Protein AF-A0A7Y3ID08-F1 (afdb_monomer_lite)

Sequence (170 aa):
MSDDTRDATRNDPRSDTDGTADPTGIGRRDLLKALASVPVLGVFFAGWYQKKLTDDAKREAIMAELGLEGRAPAVIPNAVSRPPGDRVRVGIVGFGGEGESLGRCLGFAHPDWIEMEAENHRNNPANKSLEVFMGQEDLNVSIAAVCDLFDVRAERAVMAAANANGPGGA

Foldseek 3Di:
DDDDDDDDDDDDDDPDPDDDDDDDDCDPVNVVVVVVCVVVVVVVVVVVVVVVVVVVVVVVVVCVVVVPPVDDPPPPPCPQDVVHDAAAEDEEEDQDPVVQVVLLVQFFHAPVVLVVLVVVCVVPVPRCPNVVSQPDAQNSYAHDYYHYPDPVRRVSRVNSRPDCPTNNRD

Structure (mmCIF, N/CA/C/O backbone):
data_AF-A0A7Y3ID08-F1
#
_entry.id   AF-A0A7Y3ID08-F1
#
loop_
_atom_site.group_PDB
_atom_site.id
_atom_site.type_symbol
_atom_site.label_atom_id
_atom_site.label_alt_id
_atom_site.label_comp_id
_atom_site.label_asym_id
_atom_site.label_entity_id
_atom_site.label_seq_id
_atom_site.pdbx_PDB_ins_code
_atom_site.Cartn_x
_atom_site.Cartn_y
_atom_site.Cartn_z
_atom_site.occupancy
_atom_site.B_iso_or_equiv
_atom_site.auth_seq_id
_atom_site.auth_comp_id
_atom_site.auth_asym_id
_atom_site.auth_atom_id
_atom_site.pdbx_PDB_model_num
ATOM 1 N N . MET A 1 1 ? 14.321 74.270 52.584 1.00 37.94 1 MET A N 1
ATOM 2 C CA . MET A 1 1 ? 13.530 75.481 52.860 1.00 37.94 1 MET A CA 1
ATOM 3 C C . MET A 1 1 ? 12.590 75.641 51.680 1.00 37.94 1 MET A C 1
ATOM 5 O O . MET A 1 1 ? 13.097 76.007 50.630 1.00 37.94 1 MET A O 1
ATOM 9 N N . SER A 1 2 ? 11.309 75.293 51.885 1.00 40.06 2 SER A N 1
ATOM 10 C CA . SER A 1 2 ? 10.146 75.614 51.021 1.00 40.06 2 SER A CA 1
ATOM 11 C C . SER A 1 2 ? 10.166 74.971 49.620 1.00 40.06 2 SER A C 1
ATOM 13 O O . SER A 1 2 ? 11.232 74.712 49.085 1.00 40.06 2 SER A O 1
ATOM 15 N N . ASP A 1 3 ? 9.091 74.655 48.911 1.00 43.28 3 ASP A N 1
ATOM 16 C CA . ASP A 1 3 ? 7.627 74.774 49.005 1.00 43.28 3 ASP A CA 1
ATOM 17 C C . ASP A 1 3 ? 7.142 73.919 47.793 1.00 43.28 3 ASP A C 1
ATOM 19 O O . ASP A 1 3 ? 7.846 73.858 46.788 1.00 43.28 3 ASP A O 1
ATOM 23 N N . ASP A 1 4 ? 6.129 73.056 47.871 1.00 46.47 4 ASP A N 1
ATOM 24 C CA . ASP A 1 4 ? 4.706 73.339 47.614 1.00 46.47 4 ASP A CA 1
ATOM 25 C C . ASP A 1 4 ? 4.196 72.586 46.351 1.00 46.47 4 ASP A C 1
ATOM 27 O O . ASP A 1 4 ? 4.947 72.272 45.432 1.00 46.47 4 ASP A O 1
ATOM 31 N N . THR A 1 5 ? 2.892 72.290 46.381 1.00 48.16 5 THR A N 1
ATOM 32 C CA . THR A 1 5 ? 1.930 72.174 45.264 1.00 48.16 5 THR A CA 1
ATOM 33 C C . THR A 1 5 ? 1.940 71.022 44.216 1.00 48.16 5 THR A C 1
ATOM 35 O O . THR A 1 5 ? 2.636 71.052 43.213 1.00 48.16 5 THR A O 1
ATOM 38 N N . ARG A 1 6 ? 0.934 70.134 44.392 1.00 46.31 6 ARG A N 1
ATOM 39 C CA . ARG A 1 6 ? -0.202 69.772 43.484 1.00 46.31 6 ARG A CA 1
ATOM 40 C C . ARG A 1 6 ? -0.022 68.983 42.160 1.00 46.31 6 ARG A C 1
ATOM 42 O O . ARG A 1 6 ? 0.822 69.283 41.333 1.00 46.31 6 ARG A O 1
ATOM 49 N N . ASP A 1 7 ? -1.064 68.154 41.943 1.00 42.97 7 ASP A N 1
ATOM 50 C CA . ASP A 1 7 ? -1.706 67.730 40.673 1.00 42.97 7 ASP A CA 1
ATOM 51 C C . ASP A 1 7 ? -0.975 66.686 39.801 1.00 42.97 7 ASP A C 1
ATOM 53 O O . ASP A 1 7 ? 0.240 66.680 39.714 1.00 42.97 7 ASP A O 1
ATOM 57 N N . ALA A 1 8 ? -1.599 65.754 39.077 1.00 40.38 8 ALA A N 1
ATOM 58 C CA . ALA A 1 8 ? -2.988 65.353 38.891 1.00 40.38 8 ALA A CA 1
ATOM 59 C C . ALA A 1 8 ? -2.984 63.940 38.262 1.00 40.38 8 ALA A C 1
ATOM 61 O O . ALA A 1 8 ? -2.034 63.534 37.596 1.00 40.38 8 ALA A O 1
ATOM 62 N N . THR A 1 9 ? -4.088 63.225 38.448 1.00 53.22 9 THR A N 1
ATOM 63 C CA . THR A 1 9 ? -4.622 62.107 37.647 1.00 53.22 9 THR A CA 1
ATOM 64 C C . THR A 1 9 ? -3.921 61.705 36.337 1.00 53.22 9 THR A C 1
ATOM 66 O O . THR A 1 9 ? -3.933 62.452 35.360 1.00 53.22 9 THR A O 1
ATOM 69 N N . ARG A 1 10 ? -3.570 60.414 36.236 1.00 39.00 10 ARG A N 1
ATOM 70 C CA . ARG A 1 10 ? -3.779 59.629 35.007 1.00 39.00 10 ARG A CA 1
ATOM 71 C C . ARG A 1 10 ? -4.088 58.164 35.337 1.00 39.00 10 ARG A C 1
ATOM 73 O O . ARG A 1 10 ? -3.223 57.427 35.797 1.00 39.00 10 ARG A O 1
ATOM 80 N N . ASN A 1 11 ? -5.338 57.776 35.093 1.00 52.91 11 ASN A N 1
ATOM 81 C CA . ASN A 1 11 ? -5.760 56.387 34.927 1.00 52.91 11 ASN A CA 1
ATOM 82 C C . ASN A 1 11 ? -5.311 55.886 33.546 1.00 52.91 11 ASN A C 1
ATOM 84 O O . ASN A 1 11 ? -5.479 56.608 32.564 1.00 52.91 11 ASN A O 1
ATOM 88 N N . ASP A 1 12 ? -4.835 54.645 33.480 1.00 50.31 12 ASP A N 1
ATOM 89 C CA . ASP A 1 12 ? -5.033 53.737 32.342 1.00 50.31 12 ASP A CA 1
ATOM 90 C C . ASP A 1 12 ? -5.018 52.288 32.886 1.00 50.31 12 ASP A C 1
ATOM 92 O O . ASP A 1 12 ? -4.308 52.023 33.865 1.00 50.31 12 ASP A O 1
ATOM 96 N N . PRO A 1 13 ? -5.860 51.376 32.366 1.00 43.44 13 PRO A N 1
ATOM 97 C CA . PRO A 1 13 ? -6.322 50.194 33.063 1.00 43.44 13 PRO A CA 1
ATOM 98 C C . PRO A 1 13 ? -5.321 49.058 32.906 1.00 43.44 13 PRO A C 1
ATOM 100 O O . PRO A 1 13 ? -4.862 48.743 31.808 1.00 43.44 13 PRO A O 1
ATOM 103 N N . ARG A 1 14 ? -5.030 48.378 34.013 1.00 36.69 14 ARG A N 1
ATOM 104 C CA . ARG A 1 14 ? -4.428 47.054 33.928 1.00 36.69 14 ARG A CA 1
ATOM 105 C C . ARG A 1 14 ? -5.489 46.072 33.453 1.00 36.69 14 ARG A C 1
ATOM 107 O O . ARG A 1 14 ? -6.494 45.830 34.118 1.00 36.69 14 ARG A O 1
ATOM 114 N N . SER A 1 15 ? -5.251 45.567 32.251 1.00 47.03 15 SER A N 1
ATOM 115 C CA . SER A 1 15 ? -5.736 44.290 31.762 1.00 47.03 15 SER A CA 1
ATOM 116 C C . SER A 1 15 ? -5.198 43.183 32.667 1.00 47.03 15 SER A C 1
ATOM 118 O O . SER A 1 15 ? -4.125 42.644 32.407 1.00 47.03 15 SER A O 1
ATOM 120 N N . ASP A 1 16 ? -5.934 42.839 33.714 1.00 39.03 16 ASP A N 1
ATOM 121 C CA . ASP A 1 16 ? -5.605 41.671 34.525 1.00 39.03 16 ASP A CA 1
ATOM 122 C C . ASP A 1 16 ? -6.556 40.535 34.137 1.00 39.03 16 ASP A C 1
ATOM 124 O O . ASP A 1 16 ? -7.610 40.297 34.725 1.00 39.03 16 ASP A O 1
ATOM 128 N N . THR A 1 17 ? -6.173 39.844 33.061 1.00 47.22 17 THR A N 1
ATOM 129 C CA . THR A 1 17 ? -6.357 38.395 32.972 1.00 47.22 17 THR A CA 1
ATOM 130 C C . THR A 1 17 ? -5.701 37.774 34.199 1.00 47.22 17 THR A C 1
ATOM 132 O O . THR A 1 17 ? -4.477 37.802 34.302 1.00 47.22 17 THR A O 1
ATOM 135 N N . ASP A 1 18 ? -6.497 37.213 35.104 1.00 40.75 18 ASP A N 1
ATOM 136 C CA . ASP A 1 18 ? -5.980 36.414 36.210 1.00 40.75 18 ASP A CA 1
ATOM 137 C C . ASP A 1 18 ? -6.765 35.110 36.369 1.00 40.75 18 ASP A C 1
ATOM 139 O O . ASP A 1 18 ? -8.001 35.084 36.300 1.00 40.75 18 ASP A O 1
ATOM 143 N N . GLY A 1 19 ? -6.007 34.041 36.608 1.00 35.03 19 GLY A N 1
ATOM 144 C CA . GLY A 1 19 ? -6.505 32.856 37.287 1.00 35.03 19 GLY A CA 1
ATOM 145 C C . GLY A 1 19 ? -6.302 31.520 36.584 1.00 35.03 19 GLY A C 1
ATOM 146 O O . GLY A 1 19 ? -7.273 30.782 36.419 1.00 35.03 19 GLY A O 1
ATOM 147 N N . THR A 1 20 ? -5.062 31.160 36.238 1.00 43.47 20 THR A N 1
ATOM 148 C CA . THR A 1 20 ? -4.670 29.739 36.257 1.00 43.47 20 THR A CA 1
ATOM 149 C C . THR A 1 20 ? -4.676 29.261 37.713 1.00 43.47 20 THR A C 1
ATOM 151 O O . THR A 1 20 ? -4.264 29.983 38.614 1.00 43.47 20 THR A O 1
ATOM 154 N N . ALA A 1 21 ? -5.210 28.058 37.907 1.00 51.53 21 ALA A N 1
ATOM 155 C CA . ALA A 1 21 ? -5.600 27.432 39.164 1.00 51.53 21 ALA A CA 1
ATOM 156 C C . ALA A 1 21 ? -4.507 27.315 40.243 1.00 51.53 21 ALA A C 1
ATOM 158 O O . ALA A 1 21 ? -3.353 27.033 39.929 1.00 51.53 21 ALA A O 1
ATOM 159 N N . ASP A 1 22 ? -4.945 27.372 41.508 1.00 44.59 22 ASP A N 1
ATOM 160 C CA . ASP A 1 22 ? -4.244 26.804 42.666 1.00 44.59 22 ASP A CA 1
ATOM 161 C C . ASP A 1 22 ? -5.139 25.715 43.318 1.00 44.59 22 ASP A C 1
ATOM 163 O O . ASP A 1 22 ? -6.369 25.870 43.359 1.00 44.59 22 ASP A O 1
ATOM 167 N N . PRO A 1 23 ? -4.581 24.577 43.778 1.00 57.84 23 PRO A N 1
ATOM 168 C CA . PRO A 1 23 ? -5.318 23.373 44.127 1.00 57.84 23 PRO A CA 1
ATOM 169 C C . PRO A 1 23 ? -5.571 23.323 45.634 1.00 57.84 23 PRO A C 1
ATOM 171 O O . PRO A 1 23 ? -4.664 23.018 46.395 1.00 57.84 23 PRO A O 1
ATOM 174 N N . THR A 1 24 ? -6.793 23.618 46.078 1.00 59.62 24 THR A N 1
ATOM 175 C CA . THR A 1 24 ? -7.472 23.064 47.278 1.00 59.62 24 THR A CA 1
ATOM 176 C C . THR A 1 24 ? -8.599 24.005 47.704 1.00 59.62 24 THR A C 1
ATOM 178 O O . THR A 1 24 ? -8.403 24.993 48.399 1.00 59.62 24 THR A O 1
ATOM 181 N N . GLY A 1 25 ? -9.822 23.670 47.296 1.00 60.31 25 GLY A N 1
ATOM 182 C CA . GLY A 1 25 ? -11.034 24.360 47.733 1.00 60.31 25 GLY A CA 1
ATOM 183 C C . GLY A 1 25 ? -11.834 24.866 46.551 1.00 60.31 25 GLY A C 1
ATOM 184 O O . GLY A 1 25 ? -11.647 25.988 46.096 1.00 60.31 25 GLY A O 1
ATOM 185 N N . ILE A 1 26 ? -12.750 24.029 46.062 1.00 70.31 26 ILE A N 1
ATOM 186 C CA . ILE A 1 26 ? -13.741 24.435 45.064 1.00 70.31 26 ILE A CA 1
ATOM 187 C C . ILE A 1 26 ? -14.529 25.611 45.654 1.00 70.31 26 ILE A C 1
ATOM 189 O O . ILE A 1 26 ? -15.335 25.445 46.573 1.00 70.31 26 ILE A O 1
ATOM 193 N N . GLY A 1 27 ? -14.262 26.816 45.153 1.00 80.75 27 GLY A N 1
ATOM 194 C CA . GLY A 1 27 ? -14.931 28.026 45.599 1.00 80.75 27 GLY A CA 1
ATOM 195 C C . GLY A 1 27 ? -16.387 28.042 45.139 1.00 80.75 27 GLY A C 1
ATOM 196 O O . GLY A 1 27 ? -16.720 27.579 44.048 1.00 80.75 27 GLY A O 1
ATOM 197 N N . ARG A 1 28 ? -17.278 28.653 45.932 1.00 84.69 28 ARG A N 1
ATOM 198 C CA . ARG A 1 28 ? -18.698 28.838 45.555 1.00 84.69 28 ARG A CA 1
ATOM 199 C C . ARG A 1 28 ? -18.851 29.509 44.182 1.00 84.69 28 ARG A C 1
ATOM 201 O O . ARG A 1 28 ? -19.777 29.197 43.444 1.00 84.69 28 ARG A O 1
ATOM 208 N N . ARG A 1 29 ? -17.927 30.408 43.823 1.00 85.69 29 ARG A N 1
ATOM 209 C CA . ARG A 1 29 ? -17.883 31.086 42.518 1.00 85.69 29 ARG A CA 1
ATOM 210 C C . ARG A 1 29 ? -17.538 30.133 41.370 1.00 85.69 29 ARG A C 1
ATOM 212 O O . ARG A 1 29 ? -18.109 30.280 40.295 1.00 85.69 29 ARG A O 1
ATOM 219 N N . ASP A 1 30 ? -16.660 29.162 41.591 1.00 82.19 30 ASP A N 1
ATOM 220 C CA .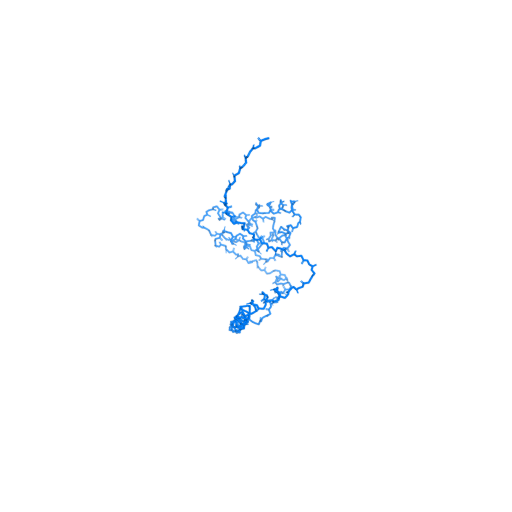 ASP A 1 30 ? -16.288 28.187 40.562 1.00 82.19 30 ASP A CA 1
ATOM 221 C C . ASP A 1 30 ? -17.390 27.146 40.367 1.00 82.19 30 ASP A C 1
ATOM 223 O O . ASP A 1 30 ? -17.687 26.781 39.233 1.00 82.19 30 ASP A O 1
ATOM 227 N N . LEU A 1 31 ? -18.101 26.781 41.442 1.00 85.31 31 LEU A N 1
ATOM 228 C CA . LEU A 1 31 ? -19.330 25.991 41.343 1.00 85.31 31 LEU A CA 1
ATOM 229 C C . LEU A 1 31 ? -20.415 26.725 40.537 1.00 85.31 31 LEU A C 1
ATOM 231 O O . LEU A 1 31 ? -21.087 26.108 39.717 1.00 85.31 31 LEU A O 1
ATOM 235 N N . LEU A 1 32 ? -20.568 28.041 40.723 1.00 84.06 32 LEU A N 1
ATOM 236 C CA . LEU A 1 32 ? -21.520 28.845 39.947 1.00 84.06 32 LEU A CA 1
ATOM 237 C C . LEU A 1 32 ? -21.118 28.964 38.469 1.00 84.06 32 LEU A C 1
ATOM 239 O O . LEU A 1 32 ? -21.983 28.859 37.602 1.00 84.06 32 LEU A O 1
ATOM 243 N N . LYS A 1 33 ? -19.823 29.129 38.165 1.00 84.81 33 LYS A N 1
ATOM 244 C CA . LYS A 1 33 ? -19.314 29.114 36.781 1.00 84.81 33 LYS A CA 1
ATOM 245 C C . LYS A 1 33 ? -19.541 27.756 36.110 1.00 84.81 33 LYS A C 1
ATOM 247 O O . LYS A 1 33 ? -19.952 27.716 34.955 1.00 84.81 33 LYS A O 1
ATOM 252 N N . ALA A 1 34 ? -19.318 26.661 36.837 1.00 85.88 34 ALA A N 1
ATOM 253 C CA . ALA A 1 34 ? -19.580 25.313 36.347 1.00 85.88 34 ALA A CA 1
ATOM 254 C C . ALA A 1 34 ? -21.081 25.075 36.124 1.00 85.88 34 ALA A C 1
ATOM 256 O O . ALA A 1 34 ? -21.472 24.568 35.081 1.00 85.88 34 ALA A O 1
ATOM 257 N N . LEU A 1 35 ? -21.943 25.498 37.053 1.00 88.81 35 LEU A N 1
ATOM 258 C CA . LEU A 1 35 ? -23.391 25.344 36.909 1.00 88.81 35 LEU A CA 1
ATOM 259 C C . LEU A 1 35 ? -23.946 26.166 35.735 1.00 88.81 35 LEU A C 1
ATOM 261 O O . LEU A 1 35 ? -24.866 25.718 35.056 1.00 88.81 35 LEU A O 1
ATOM 265 N N . ALA A 1 36 ? -23.359 27.333 35.452 1.00 89.19 36 ALA A N 1
ATOM 266 C CA . ALA A 1 36 ? -23.741 28.165 34.314 1.00 89.19 36 ALA A CA 1
ATOM 267 C C . ALA A 1 36 ? -23.454 27.507 32.949 1.00 89.19 36 ALA A C 1
ATOM 269 O O . ALA A 1 36 ? -24.146 27.812 31.979 1.00 89.19 36 ALA A O 1
ATOM 270 N N . SER A 1 37 ? -22.481 26.590 32.853 1.00 88.75 37 SER A N 1
ATOM 271 C CA . SER A 1 37 ? -22.170 25.870 31.606 1.00 88.75 37 SER A CA 1
ATOM 272 C C . SER A 1 37 ? -22.950 24.558 31.429 1.00 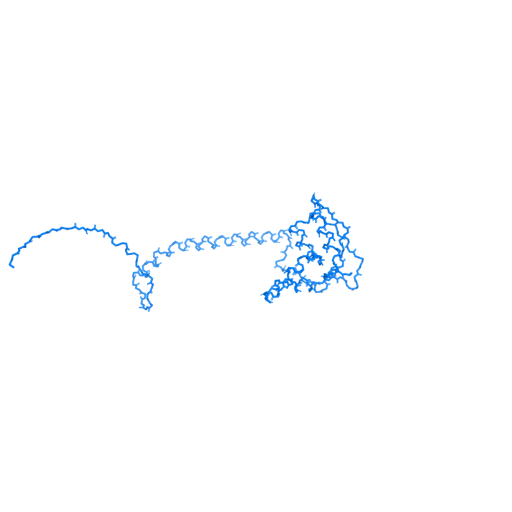88.75 37 SER A C 1
ATOM 274 O O . SER A 1 37 ? -23.025 24.045 30.309 1.00 88.75 37 SER A O 1
ATOM 276 N N . VAL A 1 38 ? -23.593 24.043 32.489 1.00 93.44 38 VAL A N 1
ATOM 277 C CA . VAL A 1 38 ? -24.387 22.796 32.460 1.00 93.44 38 VAL A CA 1
ATOM 278 C C . VAL A 1 38 ? -25.484 22.802 31.386 1.00 93.44 38 VAL A C 1
ATOM 280 O O . VAL A 1 38 ? -25.581 21.807 30.668 1.00 93.44 38 VAL A O 1
ATOM 283 N N . PRO A 1 39 ? -26.287 23.870 31.192 1.00 90.44 39 PRO A N 1
ATOM 284 C CA . PRO A 1 39 ? -27.342 23.855 30.178 1.00 90.44 39 PRO A CA 1
ATOM 285 C C . PRO A 1 39 ? -26.798 23.713 28.752 1.00 90.44 39 PRO A C 1
ATOM 287 O O . PRO A 1 39 ? -27.350 22.964 27.949 1.00 90.44 39 PRO A O 1
ATOM 290 N N . VAL A 1 40 ? -25.685 24.389 28.448 1.00 91.75 40 VAL A N 1
ATOM 291 C CA . VAL A 1 40 ? -25.053 24.354 27.120 1.00 91.75 40 VAL A CA 1
ATOM 292 C C . VAL A 1 40 ? -24.487 22.964 26.835 1.00 91.75 40 VAL A C 1
ATOM 294 O O . VAL A 1 40 ? -24.747 22.395 25.774 1.00 91.75 40 VAL A O 1
ATOM 297 N N . LEU A 1 41 ? -23.773 22.381 27.803 1.00 91.56 41 LEU A N 1
ATOM 298 C CA . LEU A 1 41 ? -23.271 21.011 27.692 1.00 91.56 41 LEU A CA 1
ATOM 299 C C . LEU A 1 41 ? -24.417 19.999 27.589 1.00 91.56 41 LEU A C 1
ATOM 301 O O . LEU A 1 41 ? -24.329 19.068 26.796 1.00 91.56 41 LEU A O 1
ATOM 305 N N . GLY A 1 42 ? -25.512 20.197 28.322 1.00 92.25 42 GLY A N 1
ATOM 306 C CA . GLY A 1 42 ? -26.695 19.340 28.254 1.00 92.25 42 GLY A CA 1
ATOM 307 C C . GLY A 1 42 ? -27.308 19.288 26.854 1.00 92.25 42 GLY A C 1
ATOM 308 O O . GLY A 1 42 ? -27.541 18.199 26.330 1.00 92.25 42 GLY A O 1
ATOM 309 N N . VAL A 1 43 ? -27.504 20.445 26.212 1.00 94.38 43 VAL A N 1
ATOM 310 C CA . VAL A 1 43 ? -28.003 20.512 24.825 1.00 94.38 43 VAL A CA 1
ATOM 311 C C . VAL A 1 43 ? -27.024 19.847 23.856 1.00 94.38 43 VAL A C 1
ATOM 313 O O . VAL A 1 43 ? -27.444 19.081 22.988 1.00 94.38 43 VAL A O 1
ATOM 316 N N . PHE A 1 44 ? -25.720 20.081 24.027 1.00 94.69 44 PHE A N 1
ATOM 317 C CA . PHE A 1 44 ? -24.689 19.445 23.208 1.00 94.69 44 PHE A CA 1
ATOM 318 C C . PHE A 1 44 ? -24.713 17.914 23.329 1.00 94.69 44 PHE A C 1
ATOM 320 O O . PHE A 1 44 ? -24.770 17.221 22.314 1.00 94.69 44 PHE A O 1
ATOM 327 N N . PHE A 1 45 ? -24.723 17.375 24.552 1.00 94.19 45 PHE A N 1
ATOM 328 C CA . PHE A 1 45 ? -24.754 15.929 24.782 1.00 94.19 45 PHE A CA 1
ATOM 329 C C . PHE A 1 45 ? -26.058 15.294 24.298 1.00 94.19 45 PHE A C 1
ATOM 331 O O . PHE A 1 45 ? -26.017 14.198 23.740 1.00 94.19 45 PHE A O 1
ATOM 338 N N . ALA A 1 46 ? -27.197 15.977 24.439 1.00 94.44 46 ALA A N 1
ATOM 339 C CA . ALA A 1 46 ? -28.467 15.509 23.892 1.00 94.44 46 ALA A CA 1
ATOM 340 C C . ALA A 1 46 ? -28.419 15.414 22.357 1.00 94.44 46 ALA A C 1
ATOM 342 O O . ALA A 1 46 ? -28.787 14.381 21.795 1.00 94.44 46 ALA A O 1
ATOM 343 N N . GLY A 1 47 ? -27.905 16.448 21.681 1.00 92.44 47 GLY A N 1
ATOM 344 C CA . GLY A 1 47 ? -27.737 16.451 20.226 1.00 92.44 47 GLY A CA 1
ATOM 345 C C . GLY A 1 47 ? -26.741 15.394 19.744 1.00 92.44 47 GLY A C 1
ATOM 346 O O . GLY A 1 47 ? -27.020 14.670 18.789 1.00 92.44 47 GLY A O 1
ATOM 347 N N . TRP A 1 48 ? -25.609 15.244 20.436 1.00 95.44 48 TRP A N 1
ATOM 348 C CA . TRP A 1 48 ? -24.628 14.196 20.152 1.00 95.44 48 TRP A CA 1
ATOM 349 C C . TRP A 1 48 ? -25.230 12.796 20.312 1.00 95.44 48 TRP A C 1
ATOM 351 O O . TRP A 1 48 ? -25.027 11.941 19.452 1.00 95.44 48 TRP A O 1
ATOM 361 N N . TYR A 1 49 ? -26.015 12.570 21.367 1.00 94.44 49 TYR A N 1
ATOM 362 C CA . TYR A 1 49 ? -26.653 11.281 21.619 1.00 94.44 49 TYR A CA 1
ATOM 363 C C . TYR A 1 49 ? -27.711 10.948 20.562 1.00 94.44 49 TYR A C 1
ATOM 365 O O . TYR A 1 49 ? -27.705 9.846 20.017 1.00 94.44 49 TYR A O 1
ATOM 373 N N . GLN A 1 50 ? -28.565 11.911 20.198 1.00 92.50 50 GLN A N 1
ATOM 374 C CA . GLN A 1 50 ? -29.525 11.735 19.104 1.00 92.50 50 GLN A CA 1
ATOM 375 C C . GLN A 1 50 ? -28.820 11.454 17.775 1.00 92.50 50 GLN A C 1
ATOM 377 O O . GLN A 1 50 ? -29.211 10.533 17.059 1.00 92.50 50 GLN A O 1
ATOM 382 N N . LYS A 1 51 ? -27.742 12.189 17.468 1.00 91.00 51 LYS A N 1
ATOM 383 C CA . LYS A 1 51 ? -26.947 11.961 16.259 1.00 91.00 51 LYS A CA 1
ATOM 384 C C . LYS A 1 51 ? -26.333 10.564 16.241 1.00 91.00 51 LYS A C 1
ATOM 386 O O . LYS A 1 51 ? -26.459 9.872 15.233 1.00 91.00 51 LYS A O 1
ATOM 391 N N . LYS A 1 52 ? -25.749 10.127 17.360 1.00 91.62 52 LYS A N 1
ATOM 392 C CA . LYS A 1 52 ? -25.185 8.783 17.501 1.00 91.62 52 LYS A CA 1
ATOM 393 C C . LYS A 1 52 ? -26.233 7.707 17.209 1.00 91.62 52 LYS A C 1
ATOM 395 O O . LYS A 1 52 ? -25.984 6.851 16.372 1.00 91.62 52 LYS A O 1
ATOM 400 N N . LEU A 1 53 ? -27.422 7.804 17.810 1.00 90.69 53 LEU A N 1
ATOM 401 C CA . LEU A 1 53 ? -28.510 6.852 17.560 1.00 90.69 53 LEU A CA 1
ATOM 402 C C . LEU A 1 53 ? -28.941 6.827 16.085 1.00 90.69 53 LEU A C 1
ATOM 404 O O . LEU A 1 53 ? -29.157 5.754 15.529 1.00 90.69 53 LEU A O 1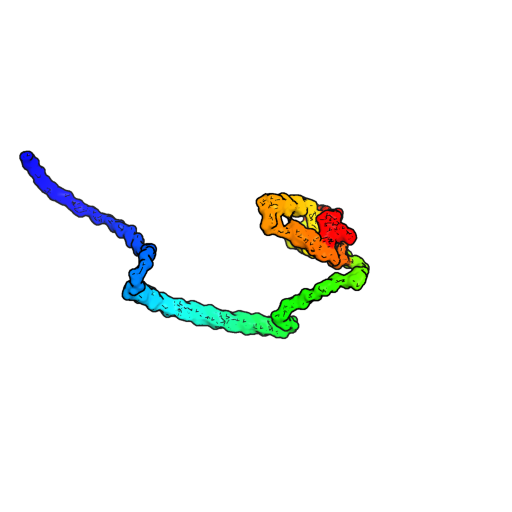
ATOM 408 N N . THR A 1 54 ? -29.044 7.989 15.430 1.00 89.00 54 THR A N 1
ATOM 409 C CA . THR A 1 54 ? -29.413 8.041 14.004 1.00 89.00 54 THR A CA 1
ATOM 410 C C . THR A 1 54 ? -28.330 7.497 13.079 1.00 89.00 54 THR A C 1
ATOM 412 O O . THR A 1 54 ? -28.652 6.878 12.066 1.00 89.00 54 THR A O 1
ATOM 415 N N . ASP A 1 55 ? -27.059 7.738 13.397 1.00 87.25 55 ASP A N 1
ATOM 416 C CA . ASP A 1 55 ? -25.935 7.265 12.592 1.00 87.25 55 ASP A CA 1
ATOM 417 C C . ASP A 1 55 ? -25.750 5.747 12.770 1.00 87.25 55 ASP A C 1
ATOM 419 O O . ASP A 1 55 ? -25.531 5.049 11.779 1.00 87.25 55 ASP A O 1
ATOM 423 N N . ASP A 1 56 ? -25.945 5.222 13.986 1.00 85.31 56 ASP A N 1
ATOM 424 C CA . ASP A 1 56 ? -25.938 3.781 14.272 1.00 85.31 56 ASP A CA 1
ATOM 425 C C . ASP A 1 56 ? -27.086 3.065 13.535 1.00 85.31 56 ASP A C 1
ATOM 427 O O . ASP A 1 56 ? -26.846 2.066 12.859 1.00 85.31 56 ASP A O 1
ATOM 431 N N . ALA A 1 57 ? -28.304 3.622 13.555 1.00 85.81 57 ALA A N 1
ATOM 432 C CA . ALA A 1 57 ? -29.449 3.057 12.833 1.00 85.81 57 ALA A CA 1
ATOM 433 C C . ALA A 1 57 ? -29.252 3.052 11.305 1.00 85.81 57 ALA A C 1
ATOM 435 O O . ALA A 1 57 ? -29.594 2.083 10.629 1.00 85.81 57 ALA A O 1
ATOM 436 N N . LYS A 1 58 ? -28.670 4.120 10.737 1.00 86.38 58 LYS A N 1
ATOM 437 C CA . LYS A 1 58 ? -28.321 4.168 9.305 1.00 86.38 58 LYS A CA 1
ATOM 438 C C . LYS A 1 58 ? -27.258 3.140 8.955 1.00 86.38 58 LYS A C 1
ATOM 440 O O . LYS A 1 58 ? -27.372 2.475 7.932 1.00 86.38 58 LYS A O 1
ATOM 445 N N . ARG A 1 59 ? -26.226 3.018 9.791 1.00 80.69 59 ARG A N 1
ATOM 446 C CA . ARG A 1 59 ? -25.170 2.028 9.601 1.00 80.69 59 ARG A CA 1
ATOM 447 C C . ARG A 1 59 ? -25.754 0.621 9.623 1.00 80.69 59 ARG A C 1
ATOM 449 O O . ARG A 1 59 ? -25.437 -0.153 8.735 1.00 80.69 59 ARG A O 1
ATOM 456 N N . GLU A 1 60 ? -26.624 0.306 10.576 1.00 83.25 60 GLU A N 1
ATOM 457 C CA . GLU A 1 60 ? -27.290 -0.996 10.657 1.00 83.25 60 GLU A CA 1
ATOM 458 C C . GLU A 1 60 ? -28.156 -1.280 9.423 1.00 83.25 60 GLU A C 1
ATOM 460 O O . GLU A 1 60 ? -28.034 -2.352 8.838 1.00 83.25 60 GLU A O 1
ATOM 465 N N . ALA A 1 61 ? -28.948 -0.305 8.965 1.00 82.19 61 ALA A N 1
ATOM 466 C CA . ALA A 1 61 ? -29.749 -0.440 7.748 1.00 82.19 61 ALA A CA 1
ATOM 467 C C . ALA A 1 61 ? -28.883 -0.690 6.500 1.00 82.19 61 ALA A C 1
ATOM 469 O O . ALA A 1 61 ? -29.181 -1.592 5.723 1.00 82.19 61 ALA A O 1
ATOM 470 N N . ILE A 1 62 ? -27.781 0.054 6.342 1.00 81.94 62 ILE A N 1
ATOM 471 C CA . ILE A 1 62 ? -26.824 -0.136 5.240 1.00 81.94 62 ILE A CA 1
ATOM 472 C C . ILE A 1 62 ? -26.164 -1.519 5.329 1.00 81.94 62 ILE A C 1
ATOM 474 O O . ILE A 1 62 ? -26.036 -2.206 4.323 1.00 81.94 62 ILE A O 1
ATOM 478 N N . MET A 1 63 ? -25.756 -1.953 6.523 1.00 78.19 63 MET A N 1
ATOM 479 C CA . MET A 1 63 ? -25.140 -3.271 6.718 1.00 78.19 63 MET A CA 1
ATOM 480 C C . MET A 1 63 ? -26.131 -4.406 6.420 1.00 78.19 63 MET A C 1
ATOM 482 O O . MET A 1 63 ? -25.748 -5.396 5.798 1.00 78.19 63 MET A O 1
ATOM 486 N N . ALA A 1 64 ? -27.403 -4.241 6.799 1.00 79.19 64 ALA A N 1
ATOM 487 C CA . ALA A 1 64 ? -28.475 -5.186 6.501 1.00 79.19 64 ALA A CA 1
ATOM 488 C C . ALA A 1 64 ? -28.789 -5.255 4.997 1.00 79.19 64 ALA A C 1
ATOM 490 O O . ALA A 1 64 ? -28.964 -6.347 4.463 1.00 79.19 64 ALA A O 1
ATOM 491 N N . GLU A 1 65 ? -28.813 -4.113 4.302 1.00 76.44 65 GLU A N 1
ATOM 492 C CA . GLU A 1 65 ? -29.031 -4.048 2.851 1.00 76.44 65 GLU A CA 1
ATOM 493 C C . GLU A 1 65 ? -27.861 -4.653 2.063 1.00 76.44 65 GLU A C 1
ATOM 495 O O . GLU A 1 65 ? -28.069 -5.379 1.094 1.00 76.44 65 GLU A O 1
ATOM 500 N N . LEU A 1 66 ? -26.626 -4.417 2.512 1.00 74.25 66 LEU A N 1
ATOM 501 C CA . LEU A 1 66 ? -25.421 -4.985 1.905 1.00 74.25 66 LEU A CA 1
ATOM 502 C C . LEU A 1 66 ? -25.210 -6.470 2.253 1.00 74.25 66 LEU A C 1
ATOM 504 O O . LEU A 1 66 ? -24.251 -7.070 1.768 1.00 74.25 66 LEU A O 1
ATOM 508 N N . GLY A 1 67 ? -26.063 -7.066 3.097 1.00 67.31 67 GLY A N 1
ATOM 509 C CA . GLY A 1 67 ? -25.909 -8.448 3.566 1.00 67.31 67 GLY A CA 1
ATOM 510 C C . GLY A 1 67 ? -24.600 -8.686 4.326 1.00 67.31 67 GLY A C 1
ATOM 511 O O . GLY A 1 67 ? -24.141 -9.822 4.442 1.00 67.31 67 GLY A O 1
ATOM 512 N N . LEU A 1 68 ? -23.974 -7.615 4.818 1.00 66.81 68 LEU A N 1
ATOM 513 C CA . LEU A 1 68 ? -22.745 -7.680 5.585 1.00 66.81 68 LEU A CA 1
ATOM 514 C C . LEU A 1 68 ? -23.137 -7.956 7.031 1.00 66.81 68 LEU A C 1
ATOM 516 O O . LEU A 1 68 ? -23.478 -7.048 7.790 1.00 66.81 68 LEU A O 1
ATOM 520 N N . GLU A 1 69 ? -23.075 -9.222 7.438 1.00 61.31 69 GLU A N 1
ATOM 521 C CA . GLU A 1 69 ? -22.988 -9.536 8.861 1.00 61.31 69 GLU A CA 1
ATOM 522 C C . GLU A 1 69 ? -21.806 -8.726 9.409 1.00 61.31 69 GLU A C 1
ATOM 524 O O . GLU A 1 69 ? -20.726 -8.763 8.824 1.00 61.31 69 GLU A O 1
ATOM 529 N N . GLY A 1 70 ? -21.992 -7.952 10.486 1.00 56.81 70 GLY A N 1
ATOM 530 C CA . GLY A 1 70 ? -20.983 -7.052 11.081 1.00 56.81 70 GLY A CA 1
ATOM 531 C C . GLY A 1 70 ? -19.724 -7.743 11.631 1.00 56.81 70 GLY A C 1
ATOM 532 O O . GLY A 1 70 ? -19.067 -7.242 12.542 1.00 56.81 70 GLY A O 1
ATOM 533 N N . ARG A 1 71 ? -19.406 -8.920 11.105 1.00 56.53 71 ARG A N 1
ATOM 534 C CA . ARG A 1 71 ? -18.214 -9.707 11.308 1.00 56.53 71 ARG A CA 1
ATOM 535 C C . ARG A 1 71 ? -17.132 -9.184 10.368 1.00 56.53 71 ARG A C 1
ATOM 537 O O . ARG A 1 71 ? -17.336 -9.077 9.161 1.00 56.53 71 ARG A O 1
ATOM 544 N N . ALA A 1 72 ? -15.966 -8.867 10.928 1.00 58.19 72 ALA A N 1
ATOM 545 C CA . ALA A 1 72 ? -14.771 -8.672 10.117 1.00 58.19 72 ALA A CA 1
ATOM 546 C C . ALA A 1 72 ? -14.610 -9.883 9.177 1.00 58.19 72 ALA A C 1
ATOM 548 O O . ALA A 1 72 ? -14.902 -11.003 9.623 1.00 58.19 72 ALA A O 1
ATOM 549 N N . PRO A 1 73 ? -14.180 -9.685 7.913 1.00 59.19 73 PRO A N 1
ATOM 550 C CA . PRO A 1 73 ? -13.948 -10.788 6.991 1.00 59.19 73 PRO A CA 1
ATOM 551 C C . PRO A 1 73 ? -13.149 -11.863 7.713 1.00 59.19 73 PRO A C 1
ATOM 553 O O . PRO A 1 73 ? -12.163 -11.547 8.385 1.00 59.19 73 PRO A O 1
ATOM 556 N N . ALA A 1 74 ? -13.608 -13.113 7.643 1.00 59.97 74 ALA A N 1
ATOM 557 C CA . ALA A 1 74 ? -12.847 -14.209 8.210 1.00 59.97 74 ALA A CA 1
ATOM 558 C C . ALA A 1 74 ? -11.476 -14.184 7.532 1.00 59.97 74 ALA A C 1
ATOM 560 O O . ALA A 1 74 ? -11.372 -14.426 6.332 1.00 59.97 74 ALA A O 1
ATOM 561 N N . VAL A 1 75 ? -10.435 -13.827 8.287 1.00 56.78 75 VAL A N 1
ATOM 562 C CA . VAL A 1 75 ? -9.061 -14.026 7.843 1.00 56.78 75 VAL A CA 1
ATOM 563 C C . VAL A 1 75 ? -8.946 -15.529 7.694 1.00 56.78 75 VAL A C 1
ATOM 565 O O . VAL A 1 75 ? -9.002 -16.245 8.690 1.00 56.78 75 VAL A O 1
ATOM 568 N N . ILE A 1 76 ? -8.914 -16.009 6.455 1.00 59.72 76 ILE A N 1
ATOM 569 C CA . ILE A 1 76 ? -8.670 -17.413 6.164 1.00 59.72 76 ILE A CA 1
ATOM 570 C C . ILE A 1 76 ? -7.153 -17.560 6.271 1.00 59.72 76 ILE A C 1
ATOM 572 O O . ILE A 1 76 ? -6.456 -17.120 5.352 1.00 59.72 76 ILE A O 1
ATOM 576 N N . PRO A 1 77 ? -6.600 -18.106 7.374 1.00 52.44 77 PRO A N 1
ATOM 577 C CA . PRO A 1 77 ? -5.197 -18.479 7.372 1.00 52.44 77 PRO A CA 1
ATOM 578 C C . PRO A 1 77 ? -5.034 -19.487 6.231 1.00 52.44 77 PRO A C 1
ATOM 580 O O . PRO A 1 77 ? -5.713 -20.517 6.230 1.00 52.44 77 PRO A O 1
ATOM 583 N N . ASN A 1 78 ? -4.179 -19.176 5.253 1.00 58.22 78 ASN A N 1
ATOM 584 C CA . ASN A 1 78 ? -4.019 -19.895 3.977 1.00 58.22 78 ASN A CA 1
ATOM 585 C C . ASN A 1 78 ? -5.093 -19.610 2.900 1.00 58.22 78 ASN A C 1
ATOM 587 O O . ASN A 1 78 ? -5.550 -20.528 2.221 1.00 58.22 78 ASN A O 1
ATOM 591 N N . ALA A 1 79 ? -5.492 -18.347 2.704 1.00 57.28 79 ALA A N 1
ATOM 592 C CA . ALA A 1 79 ? -6.312 -17.949 1.548 1.00 57.28 79 ALA A CA 1
ATOM 593 C C . ALA A 1 79 ? -5.637 -18.271 0.196 1.00 57.28 79 ALA A C 1
ATOM 595 O O . ALA A 1 79 ? -6.316 -18.498 -0.807 1.00 57.28 79 ALA A O 1
ATOM 596 N N . VAL A 1 80 ? -4.302 -18.330 0.172 1.00 62.03 80 VAL A N 1
ATOM 597 C CA . VAL A 1 80 ? -3.539 -18.804 -0.983 1.00 62.03 80 VAL A CA 1
ATOM 598 C C . VAL A 1 80 ? -3.592 -20.332 -1.009 1.00 62.03 80 VAL A C 1
ATOM 600 O O . VAL A 1 80 ? -3.094 -21.009 -0.107 1.00 62.03 80 VAL A O 1
ATOM 603 N N . SER A 1 81 ? -4.229 -20.877 -2.046 1.00 56.38 81 SER A N 1
ATOM 604 C CA . SER A 1 81 ? -4.361 -22.323 -2.249 1.00 56.38 81 SER A CA 1
ATOM 605 C C . SER A 1 81 ? -2.984 -22.997 -2.240 1.00 56.38 81 SER A C 1
ATOM 607 O O . SER A 1 81 ? -2.071 -22.552 -2.932 1.00 56.38 81 SER A O 1
ATOM 609 N N . ARG A 1 82 ? -2.826 -24.071 -1.455 1.00 62.81 82 ARG A N 1
ATOM 610 C CA . ARG A 1 82 ? -1.629 -24.928 -1.457 1.00 62.81 82 ARG A CA 1
ATOM 611 C C . ARG A 1 82 ? -2.028 -26.344 -1.900 1.00 62.81 82 ARG A C 1
ATOM 613 O O . ARG A 1 82 ? -2.803 -26.977 -1.183 1.00 62.81 82 ARG A O 1
ATOM 620 N N . PRO A 1 83 ? -1.508 -26.864 -3.028 1.00 63.53 83 PRO A N 1
ATOM 621 C CA . PRO A 1 83 ? -0.511 -26.249 -3.908 1.00 63.53 83 PRO A CA 1
ATOM 622 C C . PRO A 1 83 ? -1.075 -25.047 -4.696 1.00 63.53 83 PRO A C 1
ATOM 624 O O . PRO A 1 83 ? -2.269 -25.044 -5.005 1.00 63.53 83 PRO A O 1
ATOM 627 N N . PRO A 1 84 ? -0.240 -24.038 -5.016 1.00 69.44 84 PRO A N 1
ATOM 628 C CA . PRO A 1 84 ? -0.648 -22.930 -5.873 1.00 69.44 84 PRO A CA 1
ATOM 629 C C . PRO A 1 84 ? -1.118 -23.458 -7.231 1.00 69.44 84 PRO A C 1
ATOM 631 O O . PRO A 1 84 ? -0.465 -24.319 -7.823 1.00 69.44 84 PRO A O 1
ATOM 634 N N . GLY A 1 85 ? -2.265 -22.969 -7.705 1.00 74.94 85 GLY A N 1
ATOM 635 C CA . GLY A 1 85 ? -2.707 -23.189 -9.083 1.00 74.94 85 GLY A CA 1
ATOM 636 C C . GLY A 1 85 ? -1.916 -22.327 -10.071 1.00 74.94 85 GLY A C 1
ATOM 637 O O . GLY A 1 85 ? -0.874 -21.763 -9.736 1.00 74.94 85 GLY A O 1
ATOM 638 N N . ASP A 1 86 ? -2.437 -22.168 -11.285 1.00 84.19 86 ASP A N 1
ATOM 639 C CA . ASP A 1 86 ? -1.82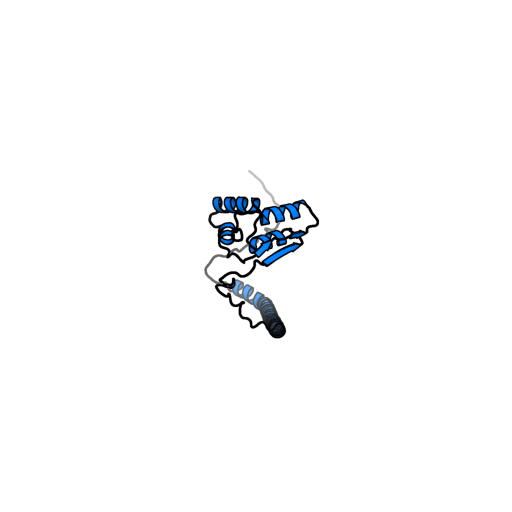9 -21.290 -12.290 1.00 84.19 86 ASP A CA 1
ATOM 640 C C . ASP A 1 86 ? -1.703 -19.843 -11.782 1.00 84.19 86 ASP A C 1
ATOM 642 O O . ASP A 1 86 ? -2.604 -19.323 -11.115 1.00 84.19 86 ASP A O 1
ATOM 646 N N . ARG A 1 87 ? -0.588 -19.176 -12.118 1.00 85.81 87 ARG A N 1
ATOM 647 C CA . ARG A 1 87 ? -0.355 -17.781 -11.717 1.00 85.81 87 ARG A CA 1
ATOM 648 C C . ARG A 1 87 ? -1.409 -16.850 -12.293 1.00 85.81 87 ARG A C 1
ATOM 650 O O . ARG A 1 87 ? -1.673 -16.847 -13.500 1.00 85.81 87 ARG A O 1
ATOM 657 N N . VAL A 1 88 ? -1.925 -15.965 -11.449 1.00 89.38 88 VAL A N 1
ATOM 658 C CA . VAL A 1 88 ? -2.831 -14.903 -11.882 1.00 89.38 88 VAL A CA 1
ATOM 659 C C . VAL A 1 88 ? -2.014 -13.786 -12.528 1.00 89.38 88 VAL A C 1
ATOM 661 O O . VAL A 1 88 ? -1.127 -13.197 -11.915 1.00 89.38 88 VAL A O 1
ATOM 664 N N . ARG A 1 89 ? -2.311 -13.489 -13.793 1.00 92.50 89 ARG A N 1
ATOM 665 C CA . ARG A 1 89 ? -1.676 -12.403 -14.550 1.00 92.50 89 ARG A CA 1
ATOM 666 C C . ARG A 1 89 ? -2.506 -11.135 -14.411 1.00 92.50 89 ARG A C 1
ATOM 668 O O . ARG A 1 89 ? -3.643 -11.093 -14.874 1.00 92.50 89 ARG A O 1
ATOM 675 N N . VAL A 1 90 ? -1.933 -10.114 -13.787 1.00 92.25 90 VAL A N 1
ATOM 676 C CA . VAL A 1 90 ? -2.590 -8.838 -13.498 1.00 92.25 90 VAL A CA 1
ATOM 677 C C . VAL A 1 90 ? -2.048 -7.760 -14.431 1.00 92.25 90 VAL A C 1
ATOM 679 O O . VAL A 1 90 ? -0.839 -7.632 -14.618 1.00 92.25 90 VAL A O 1
ATOM 682 N N . GLY A 1 91 ? -2.950 -6.985 -15.029 1.00 94.31 91 GLY A N 1
ATOM 683 C CA . GLY A 1 91 ? -2.614 -5.750 -15.733 1.00 94.31 91 GLY A CA 1
ATOM 684 C C . GLY A 1 91 ? -2.887 -4.544 -14.838 1.00 94.31 91 GLY A C 1
ATOM 685 O O . GLY A 1 91 ? -3.932 -4.493 -14.192 1.00 94.31 91 GLY A O 1
ATOM 686 N N . ILE A 1 92 ? -1.971 -3.579 -14.805 1.00 93.00 92 ILE A N 1
ATOM 687 C CA . ILE A 1 92 ? -2.124 -2.346 -14.026 1.00 93.00 92 ILE A CA 1
ATOM 688 C C . ILE A 1 92 ? -2.453 -1.187 -14.968 1.00 93.00 92 ILE A C 1
ATOM 690 O O . ILE A 1 92 ? -1.765 -0.981 -15.966 1.00 93.00 92 ILE A O 1
ATOM 694 N N . VAL A 1 93 ? -3.486 -0.408 -14.639 1.00 95.31 93 VAL A N 1
ATOM 695 C CA . VAL A 1 93 ? -3.835 0.831 -15.348 1.00 95.31 93 VAL A CA 1
ATOM 696 C C . VAL A 1 93 ? -3.663 2.003 -14.385 1.00 95.31 93 VAL A C 1
ATOM 698 O O . VAL A 1 93 ? -4.445 2.164 -13.453 1.00 95.31 93 VAL A O 1
ATOM 701 N N . GLY A 1 94 ? -2.631 2.808 -14.617 1.00 94.69 94 GLY A N 1
ATOM 702 C CA . GLY A 1 94 ? -2.213 3.914 -13.766 1.00 94.69 94 GLY A CA 1
ATOM 703 C C . GLY A 1 94 ? -1.288 3.465 -12.632 1.00 94.69 94 GLY A C 1
ATOM 704 O O . GLY A 1 94 ? -1.715 2.799 -11.692 1.00 94.69 94 GLY A O 1
ATOM 705 N N . PHE A 1 95 ? -0.026 3.895 -12.677 1.00 95.62 95 PHE A N 1
ATOM 706 C CA . PHE A 1 95 ? 0.984 3.644 -11.644 1.00 95.62 95 PHE A CA 1
ATOM 707 C C . PHE A 1 95 ? 1.407 4.950 -10.954 1.00 95.62 95 PHE A C 1
ATOM 709 O O . PHE A 1 95 ? 2.565 5.363 -10.951 1.00 95.62 95 PHE A O 1
ATOM 716 N N . GLY A 1 96 ? 0.407 5.650 -10.410 1.00 92.69 96 GLY A N 1
ATOM 717 C CA . GLY A 1 96 ? 0.595 6.799 -9.518 1.00 92.69 96 GLY A CA 1
ATOM 718 C C . GLY A 1 96 ? 0.758 6.375 -8.053 1.00 92.69 96 GLY A C 1
ATOM 719 O O . GLY A 1 96 ? 1.051 5.219 -7.772 1.00 92.69 96 GLY A O 1
ATOM 720 N N . GLY A 1 97 ? 0.496 7.283 -7.105 1.00 93.12 97 GLY A N 1
ATOM 721 C CA . GLY A 1 97 ? 0.653 6.994 -5.668 1.00 93.12 97 GLY A CA 1
ATOM 722 C C . GLY A 1 97 ? -0.144 5.773 -5.189 1.00 93.12 97 GLY A C 1
ATOM 723 O O . GLY A 1 97 ? 0.409 4.895 -4.530 1.00 93.12 97 GLY A O 1
ATOM 724 N N . GLU A 1 98 ? -1.413 5.667 -5.594 1.00 93.44 98 GLU A N 1
ATOM 725 C CA . GLU A 1 98 ? -2.243 4.496 -5.278 1.00 93.44 98 GLU A CA 1
ATOM 726 C C . GLU A 1 98 ? -1.799 3.243 -6.036 1.00 93.44 98 GLU A C 1
ATOM 728 O O . GLU A 1 98 ? -1.764 2.162 -5.460 1.00 93.44 98 GLU A O 1
ATOM 733 N N . GLY A 1 99 ? -1.398 3.377 -7.304 1.00 93.12 99 GLY A N 1
ATOM 734 C CA . GLY A 1 99 ? -0.894 2.250 -8.094 1.00 93.12 99 GLY A CA 1
ATOM 735 C C . GLY A 1 99 ? 0.376 1.643 -7.492 1.00 93.12 99 GLY A C 1
ATOM 736 O O . GLY A 1 99 ? 0.493 0.426 -7.400 1.00 93.12 99 GLY A O 1
ATOM 737 N N . GLU A 1 100 ? 1.286 2.480 -6.991 1.00 93.94 100 GLU A N 1
ATOM 738 C CA . GLU A 1 100 ? 2.495 2.049 -6.283 1.00 93.94 100 GLU A CA 1
ATOM 739 C C . GLU A 1 100 ? 2.178 1.485 -4.888 1.00 93.94 100 GLU A C 1
ATOM 741 O O . GLU A 1 100 ? 2.832 0.551 -4.428 1.00 93.94 100 GLU A O 1
ATOM 746 N N . SER A 1 101 ? 1.159 2.009 -4.200 1.00 94.12 101 SER A N 1
ATOM 747 C CA . SER A 1 101 ? 0.656 1.431 -2.946 1.00 94.12 101 SER A CA 1
ATOM 748 C C . SER A 1 101 ? 0.089 0.025 -3.151 1.00 94.12 101 SER A C 1
ATOM 750 O O . SER A 1 101 ? 0.513 -0.919 -2.487 1.00 94.12 101 SER A O 1
ATOM 752 N N . LEU A 1 102 ? -0.797 -0.143 -4.135 1.00 93.25 102 LEU A N 1
ATOM 753 C CA . LEU A 1 102 ? -1.386 -1.434 -4.482 1.00 93.25 102 LEU A CA 1
ATOM 754 C C . LEU A 1 102 ? -0.343 -2.411 -5.028 1.00 93.25 102 LEU A C 1
ATOM 756 O O . LEU A 1 102 ? -0.370 -3.581 -4.661 1.00 93.25 102 LEU A O 1
ATOM 760 N N . GLY A 1 103 ? 0.608 -1.940 -5.839 1.00 92.94 103 GLY A N 1
ATOM 761 C CA . GLY A 1 103 ? 1.744 -2.743 -6.293 1.00 92.94 103 GLY A CA 1
ATOM 762 C C . GLY A 1 103 ? 2.515 -3.344 -5.118 1.00 92.94 103 GLY A C 1
ATOM 763 O O . GLY A 1 103 ? 2.764 -4.549 -5.099 1.00 92.94 103 GLY A O 1
ATOM 764 N N . ARG A 1 104 ? 2.779 -2.544 -4.075 1.00 93.19 104 ARG A N 1
ATOM 765 C CA . ARG A 1 104 ? 3.423 -3.020 -2.842 1.00 93.19 104 ARG A CA 1
ATOM 766 C C . ARG A 1 104 ? 2.568 -4.014 -2.066 1.00 93.19 104 ARG A C 1
ATOM 768 O O . ARG A 1 104 ? 3.128 -4.907 -1.447 1.00 93.19 104 ARG A O 1
ATOM 775 N N . CYS A 1 105 ? 1.242 -3.891 -2.086 1.00 90.81 105 CYS A N 1
ATOM 776 C CA . CYS A 1 105 ? 0.344 -4.898 -1.508 1.00 90.81 105 CYS A CA 1
ATOM 777 C C . CYS A 1 105 ? 0.314 -6.208 -2.312 1.00 90.81 105 CYS A C 1
ATOM 779 O O . CYS A 1 105 ? 0.005 -7.252 -1.750 1.00 90.81 105 CYS A O 1
ATOM 781 N N . LEU A 1 106 ? 0.624 -6.154 -3.610 1.00 90.19 106 LEU A N 1
ATOM 782 C CA . LEU A 1 106 ? 0.795 -7.327 -4.473 1.00 90.19 106 LEU A CA 1
ATOM 783 C C . LEU A 1 106 ? 2.197 -7.948 -4.364 1.00 90.19 106 LEU A C 1
ATOM 785 O O . LEU A 1 106 ? 2.471 -8.936 -5.038 1.00 90.19 106 LEU A O 1
ATOM 789 N N . GLY A 1 107 ? 3.085 -7.369 -3.551 1.00 91.75 107 GLY A N 1
ATOM 790 C CA . GLY A 1 107 ? 4.458 -7.832 -3.380 1.00 91.75 107 GLY A CA 1
ATOM 791 C C . GLY A 1 107 ? 5.473 -7.272 -4.381 1.00 91.75 107 GLY A C 1
ATOM 792 O O . GLY A 1 107 ? 6.616 -7.727 -4.389 1.00 91.75 107 GLY A O 1
ATOM 793 N N . PHE A 1 108 ? 5.099 -6.269 -5.186 1.00 93.00 108 PHE A N 1
ATOM 794 C CA . PHE A 1 108 ? 5.975 -5.608 -6.160 1.00 93.00 108 PHE A CA 1
ATOM 795 C C . PHE A 1 108 ? 6.278 -4.171 -5.728 1.00 93.00 108 PHE A C 1
ATOM 797 O O . PHE A 1 108 ? 5.403 -3.305 -5.721 1.00 93.00 108 PHE A O 1
ATOM 804 N N . ALA A 1 109 ? 7.533 -3.891 -5.389 1.00 94.06 109 ALA A N 1
ATOM 805 C CA . ALA A 1 109 ? 7.971 -2.558 -4.985 1.00 94.06 109 ALA A CA 1
ATOM 806 C C . ALA A 1 109 ? 9.078 -2.039 -5.897 1.00 94.06 109 ALA A C 1
ATOM 808 O O . ALA A 1 109 ? 9.961 -2.787 -6.320 1.00 94.06 109 ALA A O 1
ATOM 809 N N . HIS A 1 110 ? 9.065 -0.731 -6.151 1.00 94.56 110 HIS A N 1
ATOM 810 C CA . HIS A 1 110 ? 10.163 -0.080 -6.853 1.00 94.56 110 HIS A CA 1
ATOM 811 C C . HIS A 1 110 ? 11.458 -0.155 -6.017 1.00 94.56 110 HIS A C 1
ATOM 813 O O . HIS A 1 110 ? 11.387 0.063 -4.803 1.00 94.56 110 HIS A O 1
ATOM 819 N N . PRO A 1 111 ? 12.636 -0.403 -6.625 1.00 92.62 111 PRO A N 1
ATOM 820 C CA . PRO A 1 111 ? 13.913 -0.466 -5.908 1.00 92.62 111 PRO A CA 1
ATOM 821 C C . PRO A 1 111 ? 14.182 0.743 -5.001 1.00 92.62 111 PRO A C 1
ATOM 823 O O . PRO A 1 111 ? 14.513 0.555 -3.833 1.00 92.62 111 PRO A O 1
ATOM 826 N N . ASP A 1 112 ? 13.936 1.966 -5.486 1.00 94.06 112 ASP A N 1
ATOM 827 C CA . ASP A 1 112 ? 14.107 3.189 -4.682 1.00 94.06 112 ASP A CA 1
ATOM 828 C C . ASP A 1 112 ? 13.289 3.173 -3.386 1.00 94.06 112 ASP A C 1
ATOM 830 O O . ASP A 1 112 ? 13.745 3.665 -2.358 1.00 94.06 112 ASP A O 1
ATOM 834 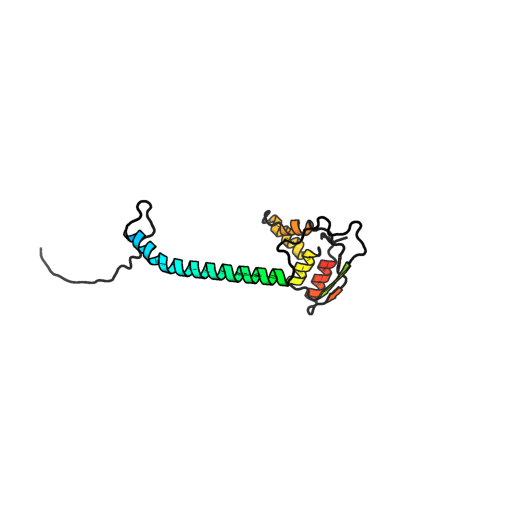N N . TRP A 1 113 ? 12.066 2.625 -3.419 1.00 94.50 113 TRP A N 1
ATOM 835 C CA . TRP A 1 113 ? 11.223 2.559 -2.226 1.00 94.50 113 TRP A CA 1
ATOM 836 C C . TRP A 1 113 ? 11.814 1.586 -1.203 1.00 94.50 113 TRP A C 1
ATOM 838 O O . TRP A 1 113 ? 11.831 1.887 -0.013 1.00 94.50 113 TRP A O 1
ATOM 848 N N . ILE A 1 114 ? 12.354 0.453 -1.663 1.00 92.88 114 ILE A N 1
ATOM 849 C CA . ILE A 1 114 ? 13.022 -0.526 -0.796 1.00 92.88 114 ILE A CA 1
ATOM 850 C C . ILE A 1 114 ? 14.261 0.092 -0.144 1.00 92.88 114 ILE A C 1
ATOM 852 O O . ILE A 1 114 ? 14.442 -0.045 1.064 1.00 92.88 114 ILE A O 1
ATOM 856 N N . GLU A 1 115 ? 15.099 0.782 -0.920 1.00 94.00 115 GLU A N 1
ATOM 857 C CA . GLU A 1 115 ? 16.301 1.440 -0.399 1.00 94.00 115 GLU A CA 1
ATOM 858 C C . GLU A 1 115 ? 15.949 2.554 0.594 1.00 94.00 115 GLU A C 1
ATOM 860 O O . GLU A 1 115 ? 16.529 2.629 1.680 1.00 94.00 115 GLU A O 1
ATOM 865 N N . MET A 1 116 ? 14.941 3.366 0.272 1.00 95.12 116 MET A N 1
ATOM 866 C CA . MET A 1 116 ? 14.432 4.408 1.159 1.00 95.12 116 MET A CA 1
ATOM 867 C C . MET A 1 116 ? 13.896 3.825 2.472 1.00 95.12 116 MET A C 1
ATOM 869 O O . MET A 1 116 ? 14.230 4.331 3.540 1.00 95.12 116 MET A O 1
ATOM 873 N N . GLU A 1 117 ? 13.087 2.763 2.436 1.00 94.31 117 GLU A N 1
ATOM 874 C CA . GLU A 1 117 ? 12.568 2.160 3.669 1.00 94.31 117 GLU A CA 1
ATOM 875 C C . GLU A 1 117 ? 13.643 1.414 4.462 1.00 94.31 117 GLU A C 1
ATOM 877 O O . GLU A 1 117 ? 13.590 1.394 5.693 1.00 94.31 117 GLU A O 1
ATOM 882 N N . ALA A 1 118 ? 14.653 0.853 3.792 1.00 93.25 118 ALA A N 1
ATOM 883 C CA . ALA A 1 118 ? 15.825 0.300 4.462 1.00 93.25 118 ALA A CA 1
ATOM 884 C C . ALA A 1 118 ? 16.578 1.397 5.227 1.00 93.25 118 ALA A C 1
ATOM 886 O O . ALA A 1 118 ? 16.919 1.216 6.397 1.00 93.25 118 ALA A O 1
ATOM 887 N N . GLU A 1 119 ? 16.780 2.561 4.609 1.00 96.50 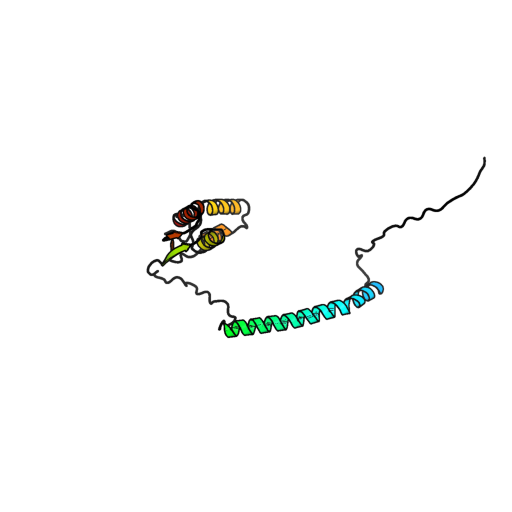119 GLU A N 1
ATOM 888 C CA . GLU A 1 119 ? 17.382 3.723 5.261 1.00 96.50 119 GLU A CA 1
ATOM 889 C C . GLU A 1 119 ? 16.515 4.262 6.405 1.00 96.50 119 GLU A C 1
ATOM 891 O O . GLU A 1 119 ? 17.016 4.529 7.498 1.00 96.50 119 GLU A O 1
ATOM 896 N N . ASN A 1 120 ? 15.200 4.352 6.205 1.00 95.31 120 ASN A N 1
ATOM 897 C CA . ASN A 1 120 ? 14.276 4.778 7.251 1.00 95.31 120 ASN A CA 1
ATOM 898 C C . ASN A 1 120 ? 14.300 3.828 8.454 1.00 95.31 120 ASN A C 1
ATOM 900 O O . ASN A 1 120 ? 14.223 4.293 9.590 1.00 95.31 120 ASN A O 1
ATOM 904 N N . HIS A 1 121 ? 14.432 2.518 8.225 1.00 94.75 121 HIS A N 1
ATOM 905 C CA . HIS A 1 121 ? 14.589 1.533 9.293 1.00 94.75 121 HIS A CA 1
ATOM 906 C C . HIS A 1 121 ? 15.930 1.687 10.027 1.00 94.75 121 HIS A C 1
ATOM 908 O O . HIS A 1 121 ? 15.968 1.592 11.254 1.00 94.75 121 HIS A O 1
ATOM 914 N N . ARG A 1 122 ? 17.025 1.980 9.306 1.00 94.62 122 ARG A N 1
ATOM 915 C CA . ARG A 1 122 ? 18.336 2.271 9.919 1.00 94.62 122 ARG A CA 1
ATOM 916 C C . ARG A 1 122 ? 18.281 3.499 10.825 1.00 94.62 122 ARG A C 1
ATOM 918 O O . ARG A 1 122 ? 18.805 3.460 11.936 1.00 94.62 122 ARG A O 1
ATOM 925 N N . ASN A 1 123 ? 17.628 4.563 10.366 1.00 96.31 123 ASN A N 1
ATOM 926 C CA . ASN A 1 123 ? 17.504 5.816 11.112 1.00 96.31 123 ASN A CA 1
ATOM 927 C C . ASN A 1 123 ? 16.483 5.728 12.253 1.00 96.31 123 ASN A C 1
ATOM 929 O O . ASN A 1 123 ? 16.646 6.371 13.290 1.00 96.31 123 ASN A O 1
ATOM 933 N N . ASN A 1 124 ? 15.434 4.928 12.077 1.00 96.00 124 ASN A N 1
ATOM 934 C CA . ASN A 1 124 ? 14.407 4.693 13.075 1.00 96.00 124 ASN A CA 1
ATOM 935 C C . ASN A 1 124 ? 14.010 3.206 13.097 1.00 96.00 124 ASN A C 1
ATOM 937 O O . ASN A 1 124 ? 13.128 2.799 12.336 1.00 96.00 124 ASN A O 1
ATOM 941 N N . PRO A 1 125 ? 14.564 2.407 14.029 1.00 93.38 125 PRO A N 1
ATOM 942 C CA . PRO A 1 125 ? 14.245 0.982 14.151 1.00 93.38 125 PRO A CA 1
ATOM 943 C C . PRO A 1 125 ? 12.763 0.672 14.421 1.00 93.38 125 PRO A C 1
ATOM 945 O O . PRO A 1 125 ? 12.332 -0.473 14.266 1.00 93.38 125 PRO A O 1
ATOM 948 N N . ALA A 1 126 ? 11.970 1.671 14.831 1.00 94.19 126 ALA A N 1
ATOM 949 C CA . ALA A 1 126 ? 10.524 1.538 14.989 1.00 94.19 126 ALA A CA 1
ATOM 950 C C . ALA A 1 126 ? 9.756 1.598 13.654 1.00 94.19 126 ALA A C 1
ATOM 952 O O . ALA A 1 126 ? 8.590 1.209 13.619 1.00 94.19 126 ALA A O 1
ATOM 953 N N . ASN A 1 127 ? 10.371 2.056 12.555 1.00 93.56 127 ASN A N 1
ATOM 954 C CA . ASN A 1 127 ? 9.761 1.954 11.232 1.00 93.56 127 ASN A CA 1
ATOM 955 C C . ASN A 1 127 ? 9.825 0.495 10.762 1.00 93.56 127 ASN A C 1
ATOM 957 O O . ASN A 1 127 ? 10.902 -0.052 10.545 1.00 93.56 127 ASN A O 1
ATOM 961 N N . LYS A 1 128 ? 8.660 -0.135 10.608 1.00 94.81 128 LYS A N 1
ATOM 962 C CA . LYS A 1 128 ? 8.515 -1.551 10.245 1.00 94.81 128 LYS A CA 1
ATOM 963 C C . LYS A 1 128 ? 8.022 -1.760 8.814 1.00 94.81 128 LYS A C 1
ATOM 965 O O . LYS A 1 128 ? 7.719 -2.885 8.445 1.00 94.81 128 LYS A O 1
ATOM 970 N N . SER A 1 129 ? 7.954 -0.709 7.999 1.00 92.00 129 SER A N 1
ATOM 971 C CA . SER A 1 129 ? 7.346 -0.762 6.661 1.00 92.00 129 SER A CA 1
ATOM 972 C C . SER A 1 129 ? 8.026 -1.778 5.742 1.00 92.00 129 SER A C 1
ATOM 974 O O . SER A 1 129 ? 7.343 -2.570 5.097 1.00 92.00 129 SER A O 1
ATOM 976 N N . LEU A 1 130 ? 9.364 -1.807 5.730 1.00 93.38 130 LEU A N 1
ATOM 977 C CA . LEU A 1 130 ? 10.120 -2.784 4.944 1.00 93.38 130 LEU A CA 1
ATOM 978 C C . LEU A 1 130 ? 9.945 -4.215 5.469 1.00 93.38 130 LEU A C 1
ATOM 980 O O . LEU A 1 130 ? 9.781 -5.138 4.680 1.00 93.38 130 LEU A O 1
ATOM 984 N N . GLU A 1 131 ? 9.951 -4.400 6.790 1.00 92.94 131 GLU A N 1
ATOM 985 C CA . GLU A 1 131 ? 9.744 -5.708 7.426 1.00 92.94 131 GLU A CA 1
ATOM 986 C C . GLU A 1 131 ? 8.352 -6.265 7.100 1.00 92.94 131 GLU A C 1
ATOM 988 O O . GLU A 1 131 ? 8.222 -7.418 6.702 1.00 92.94 131 GLU A O 1
ATOM 993 N N . VAL A 1 132 ? 7.322 -5.419 7.190 1.00 92.81 132 VAL A N 1
ATOM 994 C CA . VAL A 1 132 ? 5.943 -5.766 6.824 1.00 92.81 132 VAL A CA 1
ATOM 995 C C . VAL A 1 132 ? 5.840 -6.115 5.343 1.00 92.81 132 VAL A C 1
ATOM 997 O O . VAL A 1 132 ? 5.170 -7.084 5.006 1.00 92.81 132 VAL A O 1
ATOM 1000 N N . PHE A 1 133 ? 6.501 -5.358 4.464 1.00 92.88 133 PHE A N 1
ATOM 1001 C CA . PHE A 1 133 ? 6.534 -5.662 3.035 1.00 92.88 133 PHE A CA 1
ATOM 1002 C C . PHE A 1 133 ? 7.205 -7.012 2.765 1.00 92.88 133 PHE A C 1
ATOM 1004 O O . PHE A 1 133 ? 6.605 -7.867 2.130 1.00 92.88 133 PHE A O 1
ATOM 1011 N N . MET A 1 134 ? 8.398 -7.254 3.308 1.00 91.75 134 MET A N 1
ATOM 1012 C CA . MET A 1 134 ? 9.124 -8.517 3.118 1.00 91.75 134 MET A CA 1
ATOM 1013 C C . MET A 1 134 ? 8.414 -9.728 3.743 1.00 91.75 134 MET A C 1
ATOM 1015 O O . MET A 1 134 ? 8.645 -10.856 3.318 1.00 91.75 134 MET A O 1
ATOM 1019 N N . GLY A 1 135 ? 7.565 -9.508 4.749 1.00 90.62 135 GLY A N 1
ATOM 1020 C CA . GLY A 1 135 ? 6.778 -10.548 5.411 1.00 90.62 135 GLY A CA 1
ATOM 1021 C C . GLY A 1 135 ? 5.452 -10.897 4.730 1.00 90.62 135 GLY A C 1
ATOM 1022 O O . GLY A 1 135 ? 4.715 -11.723 5.269 1.00 90.62 135 GLY A O 1
ATOM 1023 N N . GLN A 1 136 ? 5.106 -10.272 3.599 1.00 89.06 136 GLN A N 1
ATOM 1024 C CA . GLN A 1 136 ? 3.883 -10.611 2.866 1.00 89.06 136 GLN A CA 1
ATOM 1025 C C . GLN A 1 136 ? 3.947 -12.040 2.307 1.00 89.06 136 GLN A C 1
ATOM 1027 O O . GLN A 1 136 ? 5.002 -12.521 1.897 1.00 89.06 136 GLN A O 1
ATOM 1032 N N . GLU A 1 137 ? 2.799 -12.718 2.272 1.00 85.56 137 GLU A N 1
ATOM 1033 C CA . GLU A 1 137 ? 2.675 -14.005 1.587 1.00 85.56 137 GLU A CA 1
ATOM 1034 C C . GLU A 1 137 ? 2.696 -13.803 0.065 1.00 85.56 137 GLU A C 1
ATOM 1036 O O . GLU A 1 137 ? 2.128 -12.835 -0.444 1.00 85.56 137 GLU A O 1
ATOM 1041 N N . ASP A 1 138 ? 3.301 -14.740 -0.668 1.00 84.88 138 ASP A N 1
ATOM 1042 C CA . ASP A 1 138 ? 3.180 -14.772 -2.125 1.00 84.88 138 ASP A CA 1
ATOM 1043 C C . ASP A 1 138 ? 1.728 -15.087 -2.518 1.00 84.88 138 ASP A C 1
ATOM 1045 O O . ASP A 1 138 ? 1.198 -16.162 -2.224 1.00 84.88 138 ASP A O 1
ATOM 1049 N N . LEU A 1 139 ? 1.086 -14.134 -3.195 1.00 86.00 139 LEU A N 1
ATOM 1050 C CA . LEU A 1 139 ? -0.301 -14.232 -3.649 1.00 86.00 139 LEU A CA 1
ATOM 1051 C C . LEU A 1 139 ? -0.462 -15.053 -4.942 1.00 86.00 139 LEU A C 1
ATOM 1053 O O . LEU A 1 139 ? -1.580 -15.154 -5.450 1.00 86.00 139 LEU A O 1
ATOM 1057 N N . ASN A 1 140 ? 0.614 -15.634 -5.487 1.00 86.81 140 ASN A N 1
ATOM 1058 C CA . ASN A 1 140 ? 0.625 -16.357 -6.763 1.00 86.81 140 ASN A CA 1
ATOM 1059 C C . ASN A 1 140 ? 0.191 -15.468 -7.949 1.00 86.81 140 ASN A C 1
ATOM 1061 O O . ASN A 1 140 ? -0.556 -15.880 -8.845 1.00 86.81 140 ASN A O 1
ATOM 1065 N N . VAL A 1 141 ? 0.646 -14.213 -7.938 1.00 88.31 141 VAL A N 1
ATOM 1066 C CA . VAL A 1 141 ? 0.329 -13.185 -8.940 1.00 88.31 141 VAL A CA 1
ATOM 1067 C C . VAL A 1 141 ? 1.568 -12.804 -9.752 1.00 88.31 141 VAL A C 1
ATOM 1069 O O . VAL A 1 141 ? 2.703 -12.996 -9.330 1.00 88.31 141 VAL A O 1
ATOM 1072 N N . SER A 1 142 ? 1.357 -12.252 -10.942 1.00 90.56 142 SER A N 1
ATOM 1073 C CA . SER A 1 142 ? 2.409 -11.672 -11.782 1.00 90.56 142 SER A CA 1
ATOM 1074 C C . SER A 1 142 ? 1.878 -10.438 -12.499 1.00 90.56 142 SER A C 1
ATOM 1076 O O . SER A 1 142 ? 0.734 -10.432 -12.959 1.00 90.56 142 SER A O 1
ATOM 1078 N N . ILE A 1 143 ? 2.696 -9.391 -12.610 1.00 91.62 143 ILE A N 1
ATOM 1079 C CA . ILE A 1 143 ? 2.343 -8.206 -13.397 1.00 91.62 143 ILE A CA 1
ATOM 1080 C C . ILE A 1 143 ? 2.659 -8.506 -14.864 1.00 91.62 143 ILE A C 1
ATOM 1082 O O . ILE A 1 143 ? 3.813 -8.704 -15.233 1.00 91.62 143 ILE A O 1
ATOM 1086 N N . ALA A 1 144 ? 1.623 -8.562 -15.698 1.00 93.06 144 ALA A N 1
ATOM 1087 C CA . ALA A 1 144 ? 1.738 -8.927 -17.109 1.00 93.06 144 ALA A CA 1
ATOM 1088 C C . ALA A 1 144 ? 1.764 -7.717 -18.051 1.00 93.06 144 ALA A C 1
ATOM 1090 O O . ALA A 1 144 ? 2.311 -7.806 -19.147 1.00 93.06 144 ALA A O 1
ATOM 1091 N N . ALA A 1 145 ? 1.150 -6.602 -17.652 1.00 93.50 145 ALA A N 1
ATOM 1092 C CA . ALA A 1 145 ? 1.099 -5.385 -18.452 1.00 93.50 145 ALA A CA 1
ATOM 1093 C C . ALA A 1 145 ? 0.897 -4.153 -17.568 1.00 93.50 145 ALA A C 1
ATOM 1095 O O . ALA A 1 145 ? 0.268 -4.233 -16.511 1.00 93.50 145 ALA A O 1
ATOM 1096 N N . VAL A 1 146 ? 1.382 -3.007 -18.041 1.00 94.50 146 VAL A N 1
ATOM 1097 C CA . VAL A 1 146 ? 1.155 -1.703 -17.418 1.00 94.50 146 VAL A CA 1
ATOM 1098 C C . VAL A 1 146 ? 0.709 -0.715 -18.488 1.00 94.50 146 VAL A C 1
ATOM 1100 O O . VAL A 1 146 ? 1.292 -0.659 -19.568 1.00 94.50 146 VAL A O 1
ATOM 1103 N N . CYS A 1 147 ? -0.318 0.068 -18.180 1.00 95.50 147 CYS A N 1
ATOM 1104 C CA . CYS A 1 147 ? -0.778 1.190 -18.984 1.00 95.50 147 CYS A CA 1
ATOM 1105 C C . CYS A 1 147 ? -0.798 2.451 -18.114 1.00 95.50 147 CYS A C 1
ATOM 1107 O O . CYS A 1 147 ? -1.503 2.490 -17.112 1.00 95.50 147 CYS A O 1
ATOM 1109 N N . ASP A 1 148 ? -0.047 3.485 -18.483 1.00 95.62 148 ASP A N 1
ATOM 1110 C CA . ASP A 1 148 ? -0.116 4.815 -17.869 1.00 95.62 148 ASP A CA 1
ATOM 1111 C C . ASP A 1 148 ? -0.030 5.872 -18.979 1.00 95.62 148 ASP A C 1
ATOM 1113 O O . ASP A 1 148 ? 0.454 5.589 -20.073 1.00 95.62 148 ASP A O 1
ATOM 1117 N N . LEU A 1 149 ? -0.524 7.080 -18.707 1.00 95.25 149 LEU A N 1
ATOM 1118 C CA . LEU A 1 149 ? -0.395 8.216 -19.620 1.00 95.25 149 LEU A CA 1
ATOM 1119 C C . LEU A 1 149 ? 1.048 8.740 -19.664 1.00 95.25 149 LEU A C 1
ATOM 1121 O O . LEU A 1 149 ? 1.458 9.326 -20.663 1.00 95.25 149 LEU A O 1
ATOM 1125 N N . PHE A 1 150 ? 1.793 8.571 -18.571 1.00 95.94 150 PHE A N 1
ATOM 1126 C CA . PHE A 1 150 ? 3.155 9.064 -18.431 1.00 95.94 150 PHE A CA 1
ATOM 1127 C C . PHE A 1 150 ? 4.154 7.909 -18.477 1.00 95.94 150 PHE A C 1
ATOM 1129 O O . PHE A 1 150 ? 4.151 7.051 -17.591 1.00 95.94 150 PHE A O 1
ATOM 1136 N N . ASP A 1 151 ? 5.069 7.949 -19.446 1.00 95.94 151 ASP A N 1
ATOM 1137 C CA . ASP A 1 151 ? 6.087 6.909 -19.643 1.00 95.94 151 ASP A CA 1
ATOM 1138 C C . ASP A 1 151 ? 6.915 6.667 -18.378 1.00 95.94 151 ASP A C 1
ATOM 1140 O O . ASP A 1 151 ? 7.081 5.528 -17.959 1.00 95.94 151 ASP A O 1
ATOM 1144 N N . VAL A 1 152 ? 7.309 7.733 -17.672 1.00 96.06 152 VAL A N 1
ATOM 1145 C CA . VAL A 1 152 ? 8.068 7.630 -16.411 1.00 96.06 152 VAL A CA 1
ATOM 1146 C C . VAL A 1 152 ? 7.355 6.793 -15.340 1.00 96.06 152 VAL A C 1
ATOM 1148 O O . VAL A 1 152 ? 8.006 6.154 -14.518 1.00 96.06 152 VAL A O 1
ATOM 1151 N N . ARG A 1 153 ? 6.014 6.778 -15.328 1.00 95.31 153 ARG A N 1
ATOM 1152 C CA . ARG A 1 153 ? 5.224 5.971 -14.383 1.00 95.31 153 ARG A CA 1
ATOM 1153 C C . ARG A 1 153 ? 5.068 4.540 -14.868 1.00 95.31 153 ARG A C 1
ATOM 1155 O O . ARG A 1 153 ? 5.172 3.619 -14.061 1.00 95.31 153 ARG A O 1
ATOM 1162 N N . ALA A 1 154 ? 4.855 4.353 -16.169 1.00 95.19 154 ALA A N 1
ATOM 1163 C CA . ALA A 1 154 ? 4.827 3.027 -16.772 1.00 95.19 154 ALA A CA 1
ATOM 1164 C C . ALA A 1 154 ? 6.171 2.303 -16.570 1.00 95.19 154 ALA A C 1
ATOM 1166 O O . ALA A 1 154 ? 6.190 1.163 -16.115 1.00 95.19 154 ALA A O 1
ATOM 1167 N N . GLU A 1 155 ? 7.291 2.987 -16.805 1.00 95.12 155 GLU A N 1
ATOM 1168 C CA . GLU A 1 155 ? 8.643 2.476 -16.563 1.00 95.12 155 GLU A CA 1
ATOM 1169 C C . GLU A 1 155 ? 8.865 2.142 -15.087 1.00 95.12 155 GLU A C 1
ATOM 1171 O O . GLU A 1 155 ? 9.328 1.046 -14.773 1.00 95.12 155 GLU A O 1
ATOM 1176 N N . ARG A 1 156 ? 8.453 3.024 -14.165 1.00 95.25 156 ARG A N 1
ATOM 1177 C CA . ARG A 1 156 ? 8.521 2.757 -12.719 1.00 95.25 156 ARG A CA 1
ATOM 1178 C C . ARG A 1 156 ? 7.765 1.480 -12.339 1.00 95.25 156 ARG A C 1
ATOM 1180 O O . ARG A 1 156 ? 8.256 0.688 -11.538 1.00 95.25 156 ARG A O 1
ATOM 1187 N N . ALA A 1 157 ? 6.595 1.245 -12.925 1.00 94.31 157 ALA A N 1
ATOM 1188 C CA . ALA A 1 157 ? 5.826 0.026 -12.694 1.00 94.31 157 ALA A CA 1
ATOM 1189 C C . ALA A 1 157 ? 6.535 -1.221 -13.235 1.00 94.31 157 ALA A C 1
ATOM 1191 O O . ALA A 1 157 ? 6.564 -2.251 -12.566 1.00 94.31 157 ALA A O 1
ATOM 1192 N N . VAL A 1 158 ? 7.134 -1.126 -14.427 1.00 94.19 158 VAL A N 1
ATOM 1193 C CA . VAL A 1 158 ? 7.929 -2.210 -15.021 1.00 94.19 158 VAL A CA 1
ATOM 1194 C C . VAL A 1 158 ? 9.139 -2.525 -14.143 1.00 94.19 158 VAL A C 1
ATOM 1196 O O . VAL A 1 158 ? 9.413 -3.693 -13.885 1.00 94.19 158 VAL A O 1
ATOM 1199 N N . MET A 1 159 ? 9.821 -1.507 -13.616 1.00 94.12 159 MET A N 1
ATOM 1200 C CA . MET A 1 159 ? 10.936 -1.687 -12.684 1.00 94.12 159 MET A CA 1
ATOM 1201 C C . MET A 1 159 ? 10.488 -2.323 -11.366 1.00 94.12 159 MET A C 1
ATOM 1203 O O . MET A 1 159 ? 11.176 -3.202 -10.858 1.00 94.12 159 MET A O 1
ATOM 1207 N N . ALA A 1 160 ? 9.330 -1.928 -10.828 1.00 93.19 160 ALA A N 1
ATOM 1208 C CA . ALA A 1 160 ? 8.756 -2.554 -9.638 1.00 93.19 160 ALA A CA 1
ATOM 1209 C C . ALA A 1 160 ? 8.377 -4.026 -9.881 1.00 93.19 160 ALA A C 1
ATOM 1211 O O . ALA A 1 160 ? 8.627 -4.870 -9.026 1.00 93.19 160 ALA A O 1
ATOM 1212 N N . ALA A 1 161 ? 7.818 -4.340 -11.054 1.00 91.00 161 ALA A N 1
ATOM 1213 C CA . ALA A 1 161 ? 7.457 -5.699 -11.455 1.00 91.00 161 ALA A CA 1
ATOM 1214 C C . ALA A 1 161 ? 8.679 -6.599 -11.701 1.00 91.00 161 ALA A C 1
ATOM 1216 O O . ALA A 1 161 ? 8.647 -7.784 -11.386 1.00 91.00 161 ALA A O 1
ATOM 1217 N N . ALA A 1 162 ? 9.753 -6.041 -12.265 1.00 90.31 162 ALA A N 1
ATOM 1218 C CA . ALA A 1 162 ? 10.997 -6.755 -12.549 1.00 90.31 162 ALA A CA 1
ATOM 1219 C C . ALA A 1 162 ? 11.914 -6.896 -11.322 1.00 90.31 162 ALA A C 1
ATOM 1221 O O . ALA A 1 162 ? 12.947 -7.565 -11.393 1.00 90.31 162 ALA A O 1
ATOM 1222 N N . ASN A 1 163 ? 11.578 -6.246 -10.207 1.00 84.94 163 ASN A N 1
ATOM 1223 C CA . ASN A 1 163 ? 12.396 -6.266 -9.008 1.00 84.94 163 ASN A CA 1
ATOM 1224 C C . ASN A 1 163 ? 12.288 -7.619 -8.290 1.00 84.94 163 ASN A C 1
ATOM 1226 O O . ASN A 1 163 ? 11.248 -7.960 -7.734 1.00 84.94 163 ASN A O 1
ATOM 1230 N N . ALA A 1 164 ? 13.394 -8.362 -8.253 1.00 74.44 164 ALA A N 1
ATOM 1231 C CA . ALA A 1 164 ? 13.473 -9.656 -7.576 1.00 74.44 164 ALA A CA 1
ATOM 1232 C C . ALA A 1 164 ? 13.503 -9.548 -6.039 1.00 74.44 164 ALA A C 1
ATOM 1234 O O . ALA A 1 164 ? 13.313 -10.542 -5.348 1.00 74.44 164 ALA A O 1
ATOM 1235 N N . ASN A 1 165 ? 13.742 -8.356 -5.485 1.00 73.88 165 ASN A N 1
ATOM 1236 C CA . ASN A 1 165 ? 13.921 -8.155 -4.045 1.00 73.88 165 ASN A CA 1
ATOM 1237 C C . ASN A 1 165 ? 12.587 -7.947 -3.300 1.00 73.88 165 ASN A C 1
ATOM 1239 O O . ASN A 1 165 ? 12.506 -7.108 -2.406 1.00 73.88 165 ASN A O 1
ATOM 1243 N N . GLY A 1 166 ? 11.532 -8.671 -3.678 1.00 74.19 166 GLY A N 1
ATOM 1244 C CA . GLY A 1 166 ? 10.195 -8.550 -3.092 1.00 74.19 166 GLY A CA 1
ATOM 1245 C C . GLY A 1 166 ? 9.591 -9.901 -2.695 1.00 74.19 166 GLY A C 1
ATOM 1246 O O . GLY A 1 166 ? 10.018 -10.939 -3.197 1.00 74.19 166 GLY A O 1
ATOM 1247 N N . PRO A 1 167 ? 8.572 -9.904 -1.820 1.00 75.19 167 PRO A N 1
ATOM 1248 C CA . PRO A 1 167 ? 7.880 -11.118 -1.373 1.00 75.19 167 PRO A CA 1
ATOM 1249 C C . PRO A 1 167 ? 7.127 -11.832 -2.512 1.00 75.19 167 PRO A C 1
ATOM 1251 O O . PRO A 1 167 ? 6.974 -13.046 -2.470 1.00 75.19 167 PRO A O 1
ATOM 1254 N N . GLY A 1 168 ? 6.693 -11.099 -3.548 1.00 59.72 168 GLY A N 1
ATOM 1255 C CA . GLY A 1 168 ? 6.051 -11.657 -4.749 1.00 59.72 168 GLY A CA 1
ATOM 1256 C C . GLY A 1 168 ? 7.038 -12.090 -5.843 1.00 59.72 168 GLY A C 1
ATOM 1257 O O . GLY A 1 168 ? 6.628 -12.382 -6.966 1.00 59.72 168 GLY A O 1
ATOM 1258 N N . GLY A 1 169 ? 8.344 -12.066 -5.546 1.00 54.22 169 GLY A N 1
ATOM 1259 C CA . GLY A 1 169 ? 9.441 -12.234 -6.497 1.00 54.22 169 GLY A CA 1
ATOM 1260 C C . GLY A 1 169 ? 10.039 -13.641 -6.535 1.00 54.22 169 GLY A C 1
ATOM 1261 O O . GLY A 1 169 ? 11.187 -13.827 -6.146 1.00 54.22 169 GLY A O 1
ATOM 1262 N N . ALA A 1 170 ? 9.279 -14.614 -7.031 1.00 42.50 170 ALA A N 1
ATOM 1263 C CA . ALA A 1 170 ? 9.739 -15.825 -7.729 1.00 42.50 170 ALA A CA 1
ATOM 1264 C C . ALA A 1 170 ? 8.518 -16.490 -8.336 1.00 42.50 170 ALA A C 1
ATOM 1266 O O . ALA A 1 170 ? 7.518 -16.613 -7.598 1.00 42.50 170 ALA A O 1
#

Secondary structure (DSSP, 8-state):
----------------------SS---HHHHHHHHHHHHHHHHHHHHHHHHHHHHHHHHHHHHHHTT--SSPP---TT-S-SS--SPEEEEEE--SHHHHHHHHHTT---HHHHHHHHHHHHH-TT--HHHHHHTPPP-SEEEEEEE-SSHHHHHHHHHHHH-SSSTT--

pLDDT: mean 79.8, std 18.33, range [35.03, 96.5]

Radius of gyration: 32.99 Å; chains: 1; bounding box: 48×102×72 Å